Protein AF-A0A9E4QKJ1-F1 (afdb_monomer_lite)

Sequence (79 aa):
FMVPGSFQELEERLAQRMSESTSEMELRLKTASEELRQAGDFNHQVVNSKDKLAQAVADIDATIAAEKGKPGRAPIRLL

Secondary structure (DSSP, 8-state):
-EEES-HHHHHHHHHHT--S-HHHHHHHHHHHHHHHHTGGGSS--EEE-TT-HHHHHHHHHHHHHHHHH-TTPPPP---

pLDDT: mean 90.37, std 7.86, range [58.44, 98.31]

Foldseek 3Di:
DEAEPDLVQVLVVVVVVVPDDPVRSVVVSVVNVVVVVCQVVDPDYAYDYPPCNVVSVVRVVVVVVVLVPDPPDDDDDDD

Radius of gyration: 15.63 Å; chains: 1; bounding box: 33×27×41 Å

Structure (mmCIF, N/CA/C/O backbone):
data_AF-A0A9E4QKJ1-F1
#
_entry.id   AF-A0A9E4QKJ1-F1
#
loop_
_atom_site.group_PDB
_atom_site.id
_atom_site.type_symbol
_atom_site.label_atom_id
_atom_site.label_alt_id
_atom_site.label_comp_id
_atom_site.label_asym_id
_atom_site.label_entity_id
_atom_site.label_seq_id
_atom_site.pdbx_PDB_ins_code
_atom_site.Cartn_x
_atom_site.Cartn_y
_atom_site.Cartn_z
_atom_site.occupancy
_atom_site.B_iso_or_equiv
_atom_site.auth_seq_id
_atom_site.auth_comp_id
_atom_site.auth_asym_id
_atom_site.auth_atom_id
_atom_site.pdbx_PDB_model_num
ATOM 1 N N . PHE A 1 1 ? 4.625 3.579 -3.982 1.00 95.12 1 PHE A N 1
ATOM 2 C CA . PHE A 1 1 ? 3.736 3.749 -2.823 1.00 95.12 1 PHE A CA 1
ATOM 3 C C . PHE A 1 1 ? 3.240 2.389 -2.353 1.00 95.12 1 PHE A C 1
ATOM 5 O O . PHE A 1 1 ? 3.147 1.481 -3.169 1.00 95.12 1 PHE A O 1
ATOM 12 N N . MET A 1 2 ? 2.965 2.216 -1.063 1.00 95.19 2 MET A N 1
ATOM 13 C CA . MET A 1 2 ? 2.384 0.976 -0.540 1.00 95.19 2 MET A CA 1
ATOM 14 C C . MET A 1 2 ? 0.916 1.229 -0.216 1.00 95.19 2 MET A C 1
ATOM 16 O O . MET A 1 2 ? 0.613 2.174 0.504 1.00 95.19 2 MET A O 1
ATOM 20 N N . VAL A 1 3 ? 0.020 0.391 -0.728 1.00 95.94 3 VAL A N 1
ATOM 21 C CA . VAL A 1 3 ? -1.428 0.495 -0.501 1.00 95.94 3 VAL A CA 1
ATOM 22 C C . VAL A 1 3 ? -1.916 -0.717 0.297 1.00 95.94 3 VAL A C 1
ATOM 24 O O . VAL A 1 3 ? -1.352 -1.801 0.143 1.00 95.94 3 VAL A O 1
ATOM 27 N N . PRO A 1 4 ? -2.923 -0.584 1.175 1.00 95.38 4 PRO A N 1
ATOM 28 C CA . PRO A 1 4 ? -3.513 -1.738 1.844 1.00 95.38 4 PRO A CA 1
ATOM 29 C C . PRO A 1 4 ? -4.347 -2.566 0.852 1.00 95.38 4 PRO A C 1
ATOM 31 O O . PRO A 1 4 ? -4.721 -2.073 -0.213 1.00 95.38 4 PRO A O 1
ATOM 34 N N . GLY A 1 5 ? -4.685 -3.811 1.204 1.00 93.69 5 GLY A N 1
ATOM 35 C CA . GLY A 1 5 ? -5.615 -4.620 0.400 1.00 93.69 5 GLY A CA 1
ATOM 36 C C . GLY A 1 5 ? -7.021 -4.015 0.304 1.00 93.69 5 GLY A C 1
ATOM 37 O O . GLY A 1 5 ? -7.710 -4.188 -0.698 1.00 93.69 5 GLY A O 1
ATOM 38 N N . SER A 1 6 ? -7.432 -3.273 1.330 1.00 94.56 6 SER A N 1
ATOM 39 C CA . SER A 1 6 ? -8.624 -2.426 1.337 1.00 94.56 6 SER A CA 1
ATOM 40 C C . SER A 1 6 ? -8.507 -1.363 2.431 1.00 94.56 6 SER A C 1
ATOM 42 O O . SER A 1 6 ? -7.667 -1.475 3.327 1.00 94.56 6 SER A O 1
ATOM 44 N N . PHE A 1 7 ? -9.365 -0.342 2.396 1.00 92.88 7 PHE A N 1
ATOM 45 C CA . PHE A 1 7 ? -9.415 0.650 3.473 1.00 92.88 7 PHE A CA 1
ATOM 46 C C . PHE A 1 7 ? -9.853 0.028 4.811 1.00 92.88 7 PHE A C 1
ATOM 48 O O . PHE A 1 7 ? -9.270 0.327 5.847 1.00 92.88 7 PHE A O 1
ATOM 55 N N . GLN A 1 8 ? -10.799 -0.916 4.773 1.00 93.00 8 GLN A N 1
ATOM 56 C CA . GLN A 1 8 ? -11.240 -1.663 5.954 1.00 93.00 8 GLN A CA 1
ATOM 57 C C . GLN A 1 8 ? -10.090 -2.455 6.593 1.00 93.00 8 GLN A C 1
ATOM 59 O O . GLN A 1 8 ? -9.926 -2.462 7.808 1.00 93.00 8 GLN A O 1
ATOM 64 N N . GLU A 1 9 ? -9.251 -3.095 5.779 1.00 93.56 9 GLU A N 1
ATOM 65 C CA . GLU A 1 9 ? -8.098 -3.841 6.285 1.00 93.56 9 GLU A CA 1
ATOM 66 C C . GLU A 1 9 ? -7.091 -2.927 7.004 1.00 93.56 9 GLU A C 1
ATOM 68 O O . GLU A 1 9 ? -6.484 -3.313 8.008 1.00 93.56 9 GLU A O 1
ATOM 73 N N . LEU A 1 10 ? -6.912 -1.703 6.500 1.00 91.75 10 LEU A N 1
ATOM 74 C CA . LEU A 1 10 ? -6.080 -0.699 7.152 1.00 91.75 10 LEU A CA 1
ATOM 75 C C . LEU A 1 10 ? -6.662 -0.301 8.513 1.00 91.75 10 LEU A C 1
ATOM 77 O O . LEU A 1 10 ? -5.916 -0.262 9.489 1.00 91.75 10 LEU A O 1
ATOM 81 N N . GLU A 1 11 ? -7.968 -0.049 8.580 1.00 90.62 11 GLU A N 1
ATOM 82 C CA . GLU A 1 11 ? -8.671 0.284 9.821 1.00 90.62 11 GLU A CA 1
ATOM 83 C C . GLU A 1 11 ? -8.536 -0.828 10.868 1.00 90.62 11 GLU A C 1
ATOM 85 O O . GLU A 1 11 ? -8.080 -0.569 11.983 1.00 90.62 11 GLU A O 1
ATOM 90 N N . GLU A 1 12 ? -8.800 -2.082 10.489 1.00 90.94 12 GLU A N 1
ATOM 91 C CA . GLU A 1 12 ? -8.622 -3.245 11.368 1.00 90.94 12 GLU A CA 1
ATOM 92 C C . GLU A 1 12 ? -7.193 -3.332 11.921 1.00 90.94 12 GLU A C 1
ATOM 94 O O . GLU A 1 12 ? -6.984 -3.559 13.115 1.00 90.94 12 GLU A O 1
ATOM 99 N N . ARG A 1 13 ? -6.186 -3.129 11.063 1.00 88.56 13 ARG A N 1
ATOM 100 C CA . ARG A 1 13 ? -4.773 -3.176 11.459 1.00 88.56 13 ARG A CA 1
ATOM 101 C C . ARG A 1 13 ? -4.376 -2.045 12.399 1.00 88.56 13 ARG A C 1
ATOM 103 O O . ARG A 1 13 ? -3.487 -2.255 13.222 1.00 88.56 13 ARG A O 1
ATOM 110 N N . LEU A 1 14 ? -4.946 -0.852 12.243 1.00 87.12 14 LEU A N 1
ATOM 111 C CA . LEU A 1 14 ? -4.688 0.269 13.149 1.00 87.12 14 LEU A CA 1
ATOM 112 C C . LEU A 1 14 ? -5.349 0.021 14.505 1.00 87.12 14 LEU A C 1
ATOM 114 O O . LEU A 1 14 ? -4.686 0.148 15.531 1.00 87.12 14 LEU A O 1
ATOM 118 N N . ALA A 1 15 ? -6.592 -0.465 14.510 1.00 86.69 15 ALA A N 1
ATOM 119 C CA . ALA A 1 15 ? -7.297 -0.845 15.730 1.00 86.69 15 ALA A CA 1
ATOM 120 C C . ALA A 1 15 ? -6.550 -1.923 16.534 1.00 86.69 15 ALA A C 1
ATOM 122 O O . ALA A 1 15 ? -6.399 -1.805 17.751 1.00 86.69 15 ALA A O 1
ATOM 123 N N . GLN A 1 16 ? -6.000 -2.938 15.859 1.00 86.62 16 GLN A N 1
ATOM 124 C CA . GLN A 1 16 ? -5.239 -4.013 16.508 1.00 86.62 16 GLN A CA 1
ATOM 125 C C . GLN A 1 16 ? -3.945 -3.558 17.190 1.00 86.62 16 GLN A C 1
ATOM 127 O O . GLN A 1 16 ? -3.452 -4.259 18.072 1.00 86.62 16 GLN A O 1
ATOM 132 N N . ARG A 1 17 ? -3.375 -2.409 16.813 1.00 84.06 17 ARG A N 1
ATOM 133 C CA . ARG A 1 17 ? -2.136 -1.922 17.439 1.00 84.06 17 ARG A CA 1
ATOM 134 C C . ARG A 1 17 ? -2.358 -1.466 18.879 1.00 84.06 17 ARG A C 1
ATOM 136 O O . ARG A 1 17 ? -1.386 -1.427 19.624 1.00 84.06 17 ARG A O 1
ATOM 143 N N . MET A 1 18 ? -3.606 -1.152 19.264 1.00 74.12 18 MET A N 1
ATOM 144 C CA . MET A 1 18 ? -4.023 -0.689 20.602 1.00 74.12 18 MET A CA 1
ATOM 145 C C . MET A 1 18 ? -3.104 0.381 21.221 1.00 74.12 18 MET A C 1
ATOM 147 O O . MET A 1 18 ? -3.003 0.502 22.440 1.00 74.12 18 MET A O 1
ATOM 151 N N . SER A 1 19 ? -2.393 1.132 20.383 1.00 77.31 19 SER A N 1
ATOM 152 C CA . SER A 1 19 ? -1.313 2.031 20.793 1.00 77.31 19 SER A CA 1
ATOM 153 C C . SER A 1 19 ? -1.681 3.500 20.630 1.00 77.31 19 SER A C 1
ATOM 155 O O . SER A 1 19 ? -0.890 4.363 20.989 1.00 77.31 19 SER A O 1
ATOM 157 N N . GLU A 1 20 ? -2.839 3.778 20.036 1.00 79.31 20 GLU A N 1
ATOM 158 C CA . GLU A 1 20 ? -3.297 5.109 19.647 1.00 79.31 20 GLU A CA 1
ATOM 159 C C . GLU A 1 20 ? -4.608 5.421 20.377 1.00 79.31 20 GLU A C 1
ATOM 161 O O . GLU A 1 20 ? -5.463 4.549 20.558 1.00 79.31 20 GLU A O 1
ATOM 166 N N . SER A 1 21 ? -4.771 6.672 20.798 1.00 84.50 21 SER A N 1
ATOM 167 C CA . SER A 1 21 ? -6.062 7.209 21.227 1.00 84.50 21 SER A CA 1
ATOM 168 C C . SER A 1 21 ? -7.047 7.279 20.052 1.00 84.50 21 SER A C 1
ATOM 170 O O . SER A 1 21 ? -6.651 7.286 18.884 1.00 84.50 21 SER A O 1
ATOM 172 N N . THR A 1 22 ? -8.346 7.391 20.342 1.00 84.94 22 THR A N 1
ATOM 173 C CA . THR A 1 22 ? -9.390 7.508 19.308 1.00 84.94 22 THR A CA 1
ATOM 174 C C . THR A 1 22 ? -9.115 8.656 18.331 1.00 84.94 22 THR A C 1
ATOM 176 O O . THR A 1 22 ? -9.203 8.472 17.122 1.00 84.94 22 THR A O 1
ATOM 179 N N . SER A 1 23 ? -8.703 9.823 18.836 1.00 87.50 23 SER A N 1
ATOM 180 C CA . SER A 1 23 ? -8.385 10.991 18.005 1.00 87.50 23 SER A CA 1
ATOM 181 C C . SER A 1 23 ? -7.161 10.788 17.109 1.00 87.50 23 SER A C 1
ATOM 183 O O . SER A 1 23 ? -7.125 11.283 15.985 1.00 87.50 23 SER A O 1
ATOM 185 N N . GLU A 1 24 ? -6.149 10.060 17.587 1.00 89.62 24 GLU A N 1
ATOM 186 C CA . GLU A 1 24 ? -4.965 9.734 16.782 1.00 89.62 24 GLU A CA 1
ATOM 187 C C . GLU A 1 24 ? -5.315 8.741 15.672 1.00 89.62 24 GLU A C 1
ATOM 189 O O . GLU A 1 24 ? -4.856 8.896 14.541 1.00 89.62 24 GLU A O 1
ATOM 194 N N . MET A 1 25 ? -6.186 7.772 15.965 1.00 89.50 25 MET A N 1
ATOM 195 C CA . MET A 1 25 ? -6.694 6.823 14.977 1.00 89.50 25 MET A CA 1
ATOM 196 C C . MET A 1 25 ? -7.491 7.520 13.868 1.00 89.50 25 MET A C 1
ATOM 198 O O . MET A 1 25 ? -7.239 7.272 12.689 1.00 89.50 25 MET A O 1
ATOM 202 N N . GLU A 1 26 ? -8.404 8.430 14.220 1.00 90.38 26 GLU A N 1
ATOM 203 C CA . GLU A 1 26 ? -9.167 9.226 13.247 1.00 90.38 26 GLU A CA 1
ATOM 204 C C . GLU A 1 26 ? -8.247 10.066 12.357 1.00 90.38 26 GLU A C 1
ATOM 206 O O . GLU A 1 26 ? -8.388 10.065 11.130 1.00 90.38 26 GLU A O 1
ATOM 211 N N . LEU A 1 27 ? -7.263 10.745 12.960 1.00 92.38 27 LEU A N 1
ATOM 212 C CA . LEU A 1 27 ? -6.274 11.520 12.218 1.00 92.38 27 LEU A CA 1
ATOM 213 C C . LEU A 1 27 ? -5.489 10.626 11.253 1.00 92.38 27 LEU A C 1
ATOM 215 O O . LEU A 1 27 ? -5.278 10.993 10.099 1.00 92.38 27 LEU A O 1
ATOM 219 N N . ARG A 1 28 ? -5.089 9.435 11.697 1.00 92.50 28 ARG A N 1
ATOM 220 C CA . ARG A 1 28 ? -4.325 8.492 10.883 1.00 92.50 28 ARG A CA 1
ATOM 221 C C . ARG A 1 28 ? -5.127 7.938 9.712 1.00 92.50 28 ARG A C 1
ATOM 223 O O . ARG A 1 28 ? -4.595 7.866 8.606 1.00 92.50 28 ARG A O 1
ATOM 230 N N . LEU A 1 29 ? -6.392 7.584 9.931 1.00 92.50 29 LEU A N 1
ATOM 231 C CA . LEU A 1 29 ? -7.298 7.134 8.873 1.00 92.50 29 LEU A CA 1
ATOM 232 C C . LEU A 1 29 ? -7.560 8.240 7.851 1.00 92.50 29 LEU A C 1
ATOM 234 O O . LEU A 1 29 ? -7.520 7.983 6.646 1.00 92.50 29 LEU A O 1
ATOM 238 N N . LYS A 1 30 ? -7.765 9.478 8.318 1.00 94.69 30 LYS A N 1
ATOM 239 C CA . LYS A 1 30 ? -7.922 10.639 7.440 1.00 94.69 30 LYS A CA 1
ATOM 240 C C . LYS A 1 30 ? -6.680 10.850 6.574 1.00 94.69 30 LYS A C 1
ATOM 242 O O . LYS A 1 30 ? -6.803 10.913 5.353 1.00 94.69 30 LYS A O 1
ATOM 247 N N . THR A 1 31 ? -5.499 10.896 7.188 1.00 94.62 31 THR A N 1
ATOM 248 C CA . THR A 1 31 ? -4.229 11.054 6.467 1.00 94.62 31 THR A CA 1
ATOM 249 C C . THR A 1 31 ? -4.029 9.927 5.459 1.00 94.62 31 THR A C 1
ATOM 251 O O . THR A 1 31 ? -3.749 10.192 4.296 1.00 94.62 31 THR A O 1
ATOM 254 N N . ALA A 1 32 ? -4.263 8.672 5.850 1.00 93.12 32 ALA A N 1
ATOM 255 C CA . ALA A 1 32 ? -4.125 7.542 4.938 1.00 93.12 32 ALA A CA 1
ATOM 256 C C . ALA A 1 32 ? -5.103 7.617 3.754 1.00 93.12 32 ALA A C 1
ATOM 258 O O . ALA A 1 32 ? -4.738 7.282 2.630 1.00 93.12 32 ALA A O 1
ATOM 259 N N . SER A 1 33 ? -6.336 8.087 3.969 1.00 93.94 33 SER A N 1
ATOM 260 C CA . SER A 1 33 ? -7.286 8.325 2.877 1.00 93.94 33 SER A CA 1
ATOM 261 C C . SER A 1 33 ? -6.780 9.391 1.899 1.00 93.94 33 SER A C 1
ATOM 263 O O . SER A 1 33 ? -6.960 9.249 0.688 1.00 93.94 33 SER A O 1
ATOM 265 N N . GLU A 1 34 ? -6.171 10.466 2.401 1.00 95.81 34 GLU A N 1
ATOM 266 C CA . GLU A 1 34 ? -5.602 11.533 1.573 1.00 95.81 34 GLU A CA 1
ATOM 267 C C . GLU A 1 34 ? -4.368 11.052 0.795 1.00 95.81 34 GLU A C 1
ATOM 269 O O . GLU A 1 34 ? -4.253 11.343 -0.398 1.00 95.81 34 GLU A O 1
ATOM 274 N N . GLU A 1 35 ? -3.493 10.268 1.429 1.00 94.19 35 GLU A N 1
ATOM 275 C CA . GLU A 1 35 ? -2.332 9.637 0.793 1.00 94.19 35 GLU A CA 1
ATOM 276 C C . GLU A 1 35 ? -2.752 8.641 -0.297 1.00 94.19 35 GLU A C 1
ATOM 278 O O . GLU A 1 35 ? -2.201 8.655 -1.397 1.00 94.19 35 GLU A O 1
ATOM 283 N N . LEU A 1 36 ? -3.774 7.813 -0.046 1.00 93.94 36 LEU A N 1
ATOM 284 C CA . LEU A 1 36 ? -4.290 6.860 -1.034 1.00 93.94 36 LEU A CA 1
ATOM 285 C C . LEU A 1 36 ? -4.859 7.557 -2.271 1.00 93.94 36 LEU A C 1
ATOM 287 O O . LEU A 1 36 ? -4.692 7.060 -3.384 1.00 93.94 36 LEU A O 1
ATOM 291 N N . ARG A 1 37 ? -5.468 8.736 -2.105 1.00 94.44 37 ARG A N 1
ATOM 292 C CA . ARG A 1 37 ? -5.920 9.557 -3.237 1.00 94.44 37 ARG A CA 1
ATOM 293 C C . ARG A 1 37 ? -4.752 10.042 -4.105 1.00 94.44 37 ARG A C 1
ATOM 295 O O . ARG A 1 37 ? -4.936 10.242 -5.300 1.00 94.44 37 ARG A O 1
ATOM 302 N N . GLN A 1 38 ? -3.571 10.212 -3.514 1.00 95.56 38 GLN A N 1
ATOM 303 C CA . GLN A 1 38 ? -2.335 10.617 -4.195 1.00 95.56 38 GLN A CA 1
ATOM 304 C C . GLN A 1 38 ? -1.498 9.419 -4.669 1.00 95.56 38 GLN A C 1
ATOM 306 O O . GLN A 1 38 ? -0.471 9.597 -5.316 1.00 95.56 38 GLN A O 1
ATOM 311 N N . ALA A 1 39 ? -1.913 8.176 -4.396 1.00 92.94 39 ALA A N 1
ATOM 312 C CA . ALA A 1 39 ? -1.139 6.987 -4.763 1.00 92.94 39 ALA A CA 1
ATOM 313 C C . ALA A 1 39 ? -0.860 6.895 -6.277 1.00 92.94 39 ALA A C 1
ATOM 315 O O . ALA A 1 39 ? 0.153 6.320 -6.683 1.00 92.94 39 ALA A O 1
ATOM 316 N N . GLY A 1 40 ? -1.733 7.486 -7.102 1.00 92.62 40 GLY A N 1
ATOM 317 C CA . GLY A 1 40 ? -1.567 7.598 -8.554 1.00 92.62 40 GLY A CA 1
ATOM 318 C C . GLY A 1 40 ? -0.378 8.456 -9.002 1.00 92.62 40 GLY A C 1
ATOM 319 O O . GLY A 1 40 ? 0.087 8.280 -10.124 1.00 92.62 40 GLY A O 1
ATOM 320 N N . ASP A 1 41 ? 0.158 9.314 -8.132 1.00 95.12 41 ASP A N 1
ATOM 321 C CA . ASP A 1 41 ? 1.308 10.174 -8.440 1.00 95.12 41 ASP A CA 1
ATOM 322 C C . ASP A 1 41 ? 2.643 9.410 -8.379 1.00 95.12 41 ASP A C 1
ATOM 324 O O . ASP A 1 41 ? 3.682 9.894 -8.832 1.00 95.12 41 ASP A O 1
ATOM 328 N N . PHE A 1 42 ? 2.637 8.190 -7.836 1.00 93.44 42 PHE A N 1
ATOM 329 C CA . PHE A 1 42 ? 3.814 7.333 -7.770 1.00 93.44 42 PHE A CA 1
ATOM 330 C C . PHE A 1 42 ? 3.910 6.418 -8.988 1.00 93.44 42 PHE A C 1
ATOM 332 O O . PHE A 1 42 ? 2.928 5.833 -9.435 1.00 93.44 42 PHE A O 1
ATOM 339 N N . ASN A 1 43 ? 5.137 6.183 -9.457 1.00 92.38 43 ASN A N 1
ATOM 340 C CA . ASN A 1 43 ? 5.382 5.310 -10.610 1.00 92.38 43 ASN A CA 1
ATOM 341 C C . ASN A 1 43 ? 5.014 3.841 -10.359 1.00 92.38 43 ASN A C 1
ATOM 343 O O . ASN A 1 43 ? 4.767 3.109 -11.311 1.00 92.38 43 ASN A O 1
ATOM 347 N N . HIS A 1 44 ? 5.014 3.421 -9.091 1.00 94.25 44 HIS A N 1
ATOM 348 C CA . HIS A 1 44 ? 4.740 2.047 -8.679 1.00 94.25 44 HIS A CA 1
ATOM 349 C C . HIS A 1 44 ? 3.886 2.013 -7.428 1.00 94.25 44 HIS A C 1
ATOM 351 O O . HIS A 1 44 ? 4.092 2.813 -6.508 1.00 94.25 44 HIS A O 1
ATOM 357 N N . GLN A 1 45 ? 2.989 1.036 -7.366 1.00 95.88 45 GLN A N 1
ATOM 358 C CA . GLN A 1 45 ? 2.176 0.737 -6.197 1.00 95.88 45 GLN A CA 1
ATOM 359 C C . GLN A 1 45 ? 2.346 -0.737 -5.830 1.00 95.88 45 GLN A C 1
ATOM 361 O O . GLN A 1 45 ? 2.322 -1.593 -6.708 1.00 95.88 45 GLN A O 1
ATOM 366 N N . VAL A 1 46 ? 2.515 -1.023 -4.541 1.00 97.62 46 VAL A N 1
ATOM 367 C CA . VAL A 1 46 ? 2.562 -2.393 -4.013 1.00 97.62 46 VAL A CA 1
ATOM 368 C C . VAL A 1 46 ? 1.411 -2.578 -3.040 1.00 97.62 46 VAL A C 1
ATOM 370 O O . VAL A 1 46 ? 1.268 -1.791 -2.101 1.00 97.62 46 VAL A O 1
ATOM 373 N N . VAL A 1 47 ? 0.608 -3.619 -3.252 1.00 96.62 47 VAL A N 1
ATOM 374 C CA . VAL A 1 47 ? -0.508 -3.959 -2.369 1.00 96.62 47 VAL A CA 1
ATOM 375 C C . VAL A 1 47 ? 0.006 -4.805 -1.206 1.00 96.62 47 VAL A C 1
ATOM 377 O O . VAL A 1 47 ? 0.535 -5.895 -1.394 1.00 96.62 47 VAL A O 1
ATOM 380 N N . ASN A 1 48 ? -0.178 -4.315 0.013 1.00 96.00 48 ASN A N 1
ATOM 381 C CA . ASN A 1 48 ? 0.116 -5.028 1.247 1.00 96.00 48 ASN A CA 1
ATOM 382 C C . ASN A 1 48 ? -1.196 -5.464 1.904 1.00 96.00 48 ASN A C 1
ATOM 384 O O 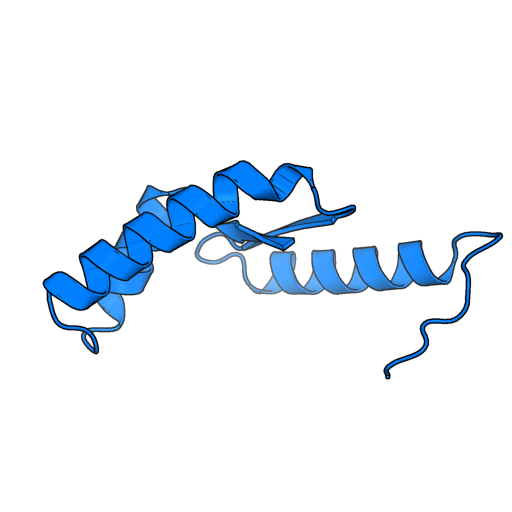. ASN A 1 48 ? -1.723 -4.762 2.770 1.0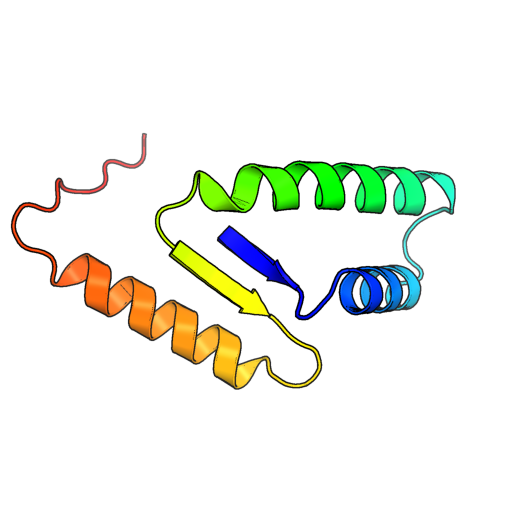0 96.00 48 ASN A O 1
ATOM 388 N N . SER A 1 49 ? -1.728 -6.594 1.433 1.00 95.50 49 SER A N 1
ATOM 389 C CA . SER A 1 49 ? -2.925 -7.218 1.999 1.00 95.50 49 SER A CA 1
ATOM 390 C C . SER A 1 49 ? -2.611 -8.092 3.212 1.00 95.50 49 SER A C 1
ATOM 392 O O . SER A 1 49 ? -1.514 -8.645 3.351 1.00 95.50 49 SER A O 1
ATOM 394 N N . LYS A 1 50 ? -3.633 -8.303 4.038 1.00 91.94 50 LYS A N 1
ATOM 395 C CA . LYS A 1 50 ? -3.611 -9.187 5.203 1.00 91.94 50 LYS A CA 1
ATOM 396 C C . LYS A 1 50 ? -3.201 -10.592 4.779 1.00 91.94 50 LYS A C 1
ATOM 398 O O . LYS A 1 50 ? -3.617 -11.078 3.728 1.00 91.94 50 LYS A O 1
ATOM 403 N N . ASP A 1 51 ? -2.325 -11.199 5.574 1.00 93.81 51 ASP A N 1
ATOM 404 C CA . ASP A 1 51 ? -1.765 -12.539 5.358 1.00 93.81 51 ASP A CA 1
ATOM 405 C C . ASP A 1 51 ? -0.982 -12.726 4.041 1.00 93.81 51 ASP A C 1
ATOM 407 O O . ASP A 1 51 ? -0.614 -13.843 3.683 1.00 93.81 51 ASP A O 1
ATOM 411 N N . LYS A 1 52 ? -0.653 -11.635 3.330 1.00 95.81 52 LYS A N 1
ATOM 412 C CA . LYS A 1 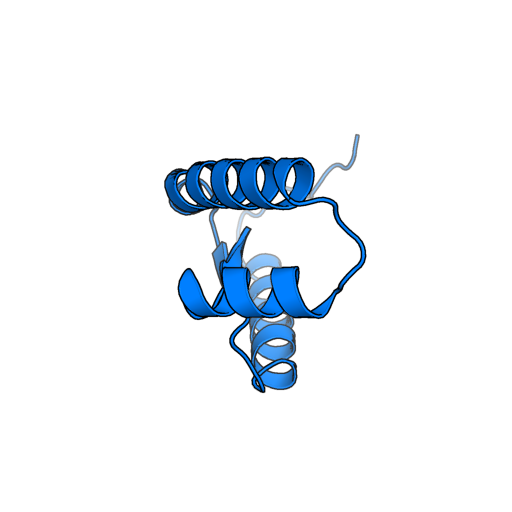52 ? 0.102 -11.657 2.064 1.00 95.81 52 LYS A CA 1
ATOM 413 C C . LYS A 1 52 ? 1.444 -10.927 2.137 1.00 95.81 52 LYS A C 1
ATOM 415 O O . LYS A 1 52 ? 1.942 -10.445 1.122 1.00 95.81 52 LYS A O 1
ATOM 420 N N . LEU A 1 53 ? 2.072 -10.884 3.315 1.00 94.69 53 LEU A N 1
ATOM 421 C CA . LEU A 1 53 ? 3.362 -10.207 3.506 1.00 94.69 53 LEU A CA 1
ATOM 422 C C . LEU A 1 53 ? 4.438 -10.706 2.528 1.00 94.69 53 LEU A C 1
ATOM 424 O O . LEU A 1 53 ? 5.137 -9.899 1.925 1.00 94.69 53 LEU A O 1
ATOM 428 N N . ALA A 1 54 ? 4.545 -12.024 2.339 1.00 97.75 54 ALA A N 1
ATOM 429 C CA . ALA A 1 54 ? 5.526 -12.609 1.425 1.00 97.75 54 ALA A CA 1
ATOM 430 C C . ALA A 1 54 ? 5.322 -12.143 -0.027 1.00 97.75 54 ALA A C 1
ATOM 432 O O . ALA A 1 54 ? 6.297 -11.870 -0.723 1.00 97.75 54 ALA A O 1
ATOM 433 N N . GLN A 1 55 ? 4.066 -11.991 -0.460 1.00 98.00 55 GLN A N 1
ATOM 434 C CA . GLN A 1 55 ? 3.749 -11.466 -1.787 1.00 98.00 55 GLN A CA 1
ATOM 435 C C . GLN A 1 55 ? 4.148 -9.994 -1.904 1.00 98.00 55 GLN A C 1
ATOM 437 O O . GLN A 1 55 ? 4.824 -9.627 -2.855 1.00 98.00 55 GLN A O 1
ATOM 442 N N . ALA A 1 56 ? 3.805 -9.168 -0.911 1.00 97.69 56 ALA A N 1
ATOM 443 C CA . ALA A 1 56 ? 4.167 -7.753 -0.918 1.00 97.69 56 ALA A CA 1
ATOM 444 C C . ALA A 1 56 ? 5.694 -7.546 -0.967 1.00 97.69 56 ALA A C 1
ATOM 446 O O . ALA A 1 56 ? 6.174 -6.654 -1.662 1.00 97.69 56 ALA A O 1
ATOM 447 N N . VAL A 1 57 ? 6.467 -8.385 -0.266 1.00 98.19 57 VAL A N 1
ATOM 448 C CA . VAL A 1 57 ? 7.939 -8.376 -0.337 1.00 98.19 57 VAL A CA 1
ATOM 449 C C . VAL A 1 57 ? 8.421 -8.759 -1.737 1.00 98.19 57 VAL A C 1
ATOM 451 O O . VAL A 1 57 ? 9.226 -8.034 -2.318 1.00 98.19 57 VAL A O 1
ATOM 454 N N . ALA A 1 58 ? 7.888 -9.840 -2.311 1.00 98.31 58 ALA A N 1
ATOM 455 C CA . ALA A 1 58 ? 8.247 -10.267 -3.662 1.00 98.31 58 ALA A CA 1
ATOM 456 C C . ALA A 1 58 ? 7.927 -9.194 -4.721 1.00 98.31 58 ALA A C 1
ATOM 458 O O . ALA A 1 58 ? 8.729 -8.956 -5.624 1.00 98.31 58 ALA A O 1
ATOM 459 N N . ASP A 1 59 ? 6.795 -8.501 -4.585 1.00 98.06 59 ASP A N 1
ATOM 460 C CA . ASP A 1 59 ? 6.386 -7.420 -5.485 1.00 98.06 59 ASP A CA 1
ATOM 461 C C . ASP A 1 59 ? 7.327 -6.207 -5.380 1.00 98.06 59 ASP A C 1
ATOM 463 O O . ASP A 1 59 ? 7.656 -5.581 -6.393 1.00 98.06 59 ASP A O 1
ATOM 467 N N . ILE A 1 60 ? 7.810 -5.884 -4.172 1.00 97.38 60 ILE A N 1
ATOM 468 C CA . ILE A 1 60 ? 8.833 -4.847 -3.958 1.00 97.38 60 ILE A CA 1
ATOM 469 C C . ILE A 1 60 ? 10.134 -5.233 -4.662 1.00 97.38 60 ILE A C 1
ATOM 471 O O . ILE A 1 60 ? 10.681 -4.421 -5.415 1.00 97.38 60 ILE A O 1
ATOM 475 N N . ASP A 1 61 ? 10.615 -6.459 -4.457 1.00 97.94 61 ASP A N 1
ATOM 476 C CA . ASP A 1 61 ? 11.860 -6.936 -5.065 1.00 97.94 61 ASP A CA 1
ATOM 477 C C . ASP A 1 61 ? 11.772 -6.920 -6.596 1.00 97.94 61 ASP A C 1
ATOM 479 O O . ASP A 1 61 ? 12.674 -6.410 -7.272 1.00 97.94 61 ASP A O 1
ATOM 483 N N . ALA A 1 62 ? 10.651 -7.391 -7.146 1.00 96.88 62 ALA A N 1
ATOM 484 C CA . ALA A 1 62 ? 10.377 -7.364 -8.578 1.00 96.88 62 ALA A CA 1
ATOM 485 C C . ALA A 1 62 ? 10.341 -5.929 -9.126 1.00 96.88 62 ALA A C 1
ATOM 487 O O . ALA A 1 62 ? 10.956 -5.645 -10.158 1.00 96.88 62 ALA A O 1
ATOM 488 N N . THR A 1 63 ? 9.690 -5.006 -8.413 1.00 94.88 63 THR A N 1
ATOM 489 C CA . THR A 1 63 ? 9.629 -3.584 -8.783 1.00 94.88 63 THR A CA 1
ATOM 490 C C . THR A 1 63 ? 11.028 -2.968 -8.825 1.00 94.88 63 THR A C 1
ATOM 492 O O . THR A 1 63 ? 11.402 -2.316 -9.802 1.00 94.88 63 THR A O 1
ATOM 495 N N . ILE A 1 64 ? 11.844 -3.203 -7.794 1.00 93.31 64 ILE A N 1
ATOM 496 C CA . ILE A 1 64 ? 13.214 -2.683 -7.718 1.00 93.31 64 ILE A CA 1
ATOM 497 C C . ILE A 1 64 ? 14.075 -3.254 -8.849 1.00 93.31 64 ILE A C 1
ATOM 499 O O . ILE A 1 64 ? 14.837 -2.506 -9.471 1.00 93.31 64 ILE A O 1
ATOM 503 N N . ALA A 1 65 ? 13.970 -4.557 -9.121 1.00 94.00 65 ALA A N 1
ATOM 504 C CA . ALA A 1 65 ? 14.715 -5.219 -10.185 1.00 94.00 65 ALA A CA 1
ATOM 505 C C . ALA A 1 65 ? 14.341 -4.663 -11.568 1.00 94.00 65 ALA A C 1
ATOM 507 O O . ALA A 1 65 ? 15.230 -4.280 -12.334 1.00 94.00 65 ALA A O 1
ATOM 508 N N . ALA A 1 66 ? 13.042 -4.537 -11.854 1.00 92.56 66 ALA A N 1
ATOM 509 C CA . ALA A 1 66 ? 12.542 -3.972 -13.103 1.00 92.56 66 ALA A CA 1
ATOM 510 C C . ALA A 1 66 ? 13.028 -2.531 -13.302 1.00 92.56 66 ALA A C 1
ATOM 512 O O . ALA A 1 66 ? 13.556 -2.188 -14.360 1.00 92.56 66 ALA A O 1
ATOM 513 N N . GLU A 1 67 ? 12.944 -1.697 -12.262 1.00 91.38 67 GLU A N 1
ATOM 514 C CA . GLU A 1 67 ? 13.439 -0.325 -12.328 1.00 91.38 67 GLU A CA 1
ATOM 515 C C . GLU A 1 67 ? 14.949 -0.257 -12.547 1.00 91.38 67 GLU A C 1
ATOM 517 O O . GLU A 1 67 ? 15.437 0.663 -13.201 1.00 91.38 67 GLU A O 1
ATOM 522 N N . LYS A 1 68 ? 15.740 -1.170 -11.972 1.00 89.75 68 LYS A N 1
ATOM 523 C CA . LYS A 1 68 ? 17.201 -1.189 -12.174 1.00 89.75 68 LYS A CA 1
ATOM 524 C C . LYS A 1 68 ? 17.579 -1.571 -13.607 1.00 89.75 68 LYS A C 1
ATOM 526 O O . LYS A 1 68 ? 18.618 -1.123 -14.080 1.00 89.75 68 LYS A O 1
ATOM 531 N N . GLY A 1 69 ? 16.741 -2.353 -14.286 1.00 89.38 69 GLY A N 1
ATOM 532 C CA . GLY A 1 69 ? 16.940 -2.761 -15.678 1.00 89.38 69 GLY A CA 1
ATOM 533 C C . GLY A 1 69 ? 16.457 -1.755 -16.729 1.00 89.38 69 GLY A C 1
ATOM 534 O O . GLY A 1 69 ? 16.713 -1.965 -17.913 1.00 89.38 69 GLY A O 1
ATOM 535 N N . LYS A 1 70 ? 15.761 -0.673 -16.345 1.00 88.25 70 LYS A N 1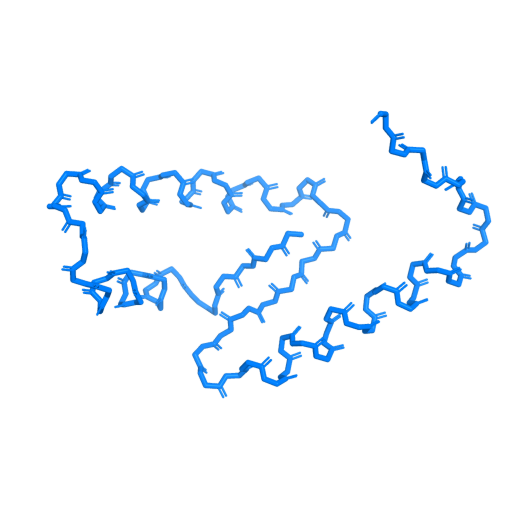
ATOM 536 C CA . LYS A 1 70 ? 15.221 0.295 -17.312 1.00 88.25 70 LYS A CA 1
ATOM 537 C C . LYS A 1 70 ? 16.338 1.074 -18.030 1.00 88.25 70 LYS A C 1
ATOM 539 O O . LYS A 1 70 ? 17.135 1.744 -17.365 1.00 88.25 70 LYS A O 1
ATOM 544 N N . PRO A 1 71 ? 16.385 1.058 -19.377 1.00 87.38 71 PRO A N 1
ATOM 545 C CA . PRO A 1 71 ? 17.346 1.854 -20.131 1.00 87.38 71 PRO A CA 1
ATOM 546 C C . PRO A 1 71 ? 17.062 3.349 -19.945 1.00 87.38 71 PRO A C 1
ATOM 548 O O . PRO A 1 71 ? 15.909 3.772 -19.890 1.00 87.38 71 PRO A O 1
ATOM 551 N N . GLY A 1 72 ? 18.118 4.159 -19.836 1.00 82.94 72 GLY A N 1
ATOM 552 C CA . GLY A 1 72 ? 17.992 5.609 -19.647 1.00 82.94 72 GLY A CA 1
ATOM 553 C C . GLY A 1 72 ? 17.639 6.048 -18.222 1.00 82.94 72 GLY A C 1
ATOM 554 O O . GLY A 1 72 ? 17.348 7.223 -18.003 1.00 82.94 72 GLY A O 1
ATOM 555 N N . ARG A 1 73 ? 17.684 5.143 -17.234 1.00 78.62 73 ARG A N 1
ATOM 556 C CA . ARG A 1 73 ? 17.505 5.512 -15.827 1.00 78.62 73 ARG A CA 1
ATOM 557 C C . ARG A 1 73 ? 18.624 6.454 -15.371 1.00 78.62 73 ARG A C 1
ATOM 559 O O . ARG A 1 73 ? 19.793 6.073 -15.341 1.00 78.62 73 ARG A O 1
ATOM 566 N N . ALA A 1 74 ? 18.253 7.665 -14.958 1.00 74.50 74 ALA A N 1
ATOM 567 C CA . ALA A 1 74 ? 19.180 8.568 -14.290 1.00 74.50 74 ALA A CA 1
ATOM 568 C C . ALA A 1 74 ? 19.642 7.947 -12.954 1.00 74.50 74 ALA A C 1
ATOM 570 O O . ALA A 1 74 ? 18.817 7.374 -12.230 1.00 74.50 74 ALA A O 1
ATOM 571 N N . PRO A 1 75 ? 20.937 8.038 -12.600 1.00 71.69 75 PRO A 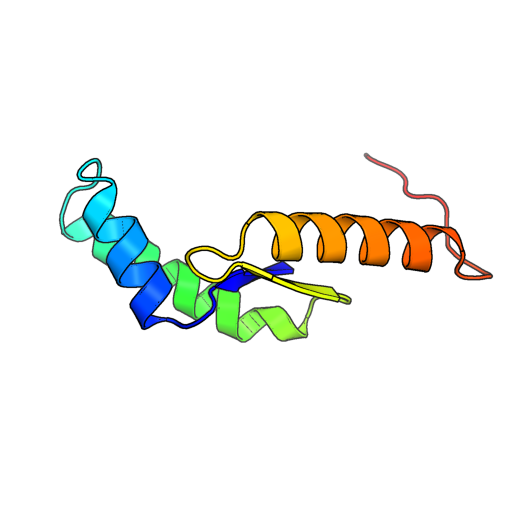N 1
ATOM 572 C CA . PRO A 1 75 ? 21.411 7.566 -11.306 1.00 71.69 75 PRO A CA 1
ATOM 573 C C . PRO A 1 75 ? 20.668 8.300 -10.184 1.00 71.69 75 PRO A C 1
ATOM 575 O O . PRO A 1 75 ? 20.528 9.524 -10.224 1.00 71.69 75 PRO A O 1
ATOM 578 N N . ILE A 1 76 ? 20.191 7.552 -9.181 1.00 72.38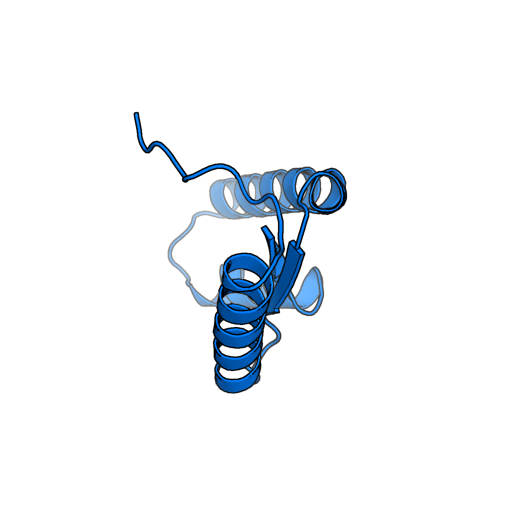 76 ILE A N 1
ATOM 579 C CA . ILE A 1 76 ? 19.583 8.155 -7.991 1.00 72.38 76 ILE A CA 1
ATOM 580 C C . ILE A 1 76 ? 20.689 8.907 -7.247 1.00 72.38 76 ILE A C 1
ATOM 582 O O . ILE A 1 76 ? 21.639 8.293 -6.766 1.00 72.38 76 ILE A O 1
ATOM 586 N N . ARG A 1 77 ? 20.550 10.229 -7.136 1.00 74.31 77 ARG A N 1
ATOM 587 C CA . ARG A 1 77 ? 21.290 11.031 -6.160 1.00 74.31 77 ARG A CA 1
ATOM 588 C C . ARG A 1 77 ? 20.428 11.159 -4.916 1.00 74.31 77 ARG A C 1
ATOM 590 O O . ARG A 1 77 ? 19.371 11.778 -4.969 1.00 74.31 77 ARG A O 1
ATOM 597 N N . LEU A 1 78 ? 20.872 10.546 -3.826 1.00 66.31 78 LEU A N 1
ATOM 598 C CA . LEU A 1 78 ? 20.380 10.894 -2.500 1.00 66.31 78 LEU A CA 1
ATOM 599 C C . LEU A 1 78 ? 21.118 12.180 -2.102 1.00 66.31 78 LEU A C 1
ATOM 601 O O . LEU A 1 78 ? 22.346 12.214 -2.202 1.00 66.31 78 LEU A O 1
ATOM 605 N N . LEU A 1 79 ? 20.355 13.240 -1.813 1.00 58.44 79 LEU A N 1
ATOM 606 C CA . LEU A 1 79 ? 20.869 14.534 -1.349 1.00 58.44 79 LEU A CA 1
ATOM 607 C C . LEU A 1 79 ? 21.507 14.406 0.037 1.00 58.44 79 LEU A C 1
ATOM 609 O O . LEU A 1 79 ? 20.991 13.593 0.837 1.00 58.44 79 LEU A O 1
#